Protein AF-A0A7W2R9W0-F1 (afdb_monomer)

Radius of gyration: 13.89 Å; Cα contacts (8 Å, |Δi|>4): 26; chains: 1; bounding box: 38×21×37 Å

Mean predicted aligned error: 7.83 Å

Foldseek 3Di:
DQALLNLCVVLVNDDSVPDDPVRSVVSNPDDPVVSVVSSVVSVVVVVPPPPPPDDD

Sequence (56 aa):
MSTNTDKLHEANVIDKEKLNDDHKKSIESLSNEEVEQVISISKKLGDIPHTTGAPF

Secondary structure (DSSP, 8-state):
---HHHHHHHTTSS-GGG--HHHHHHHHTS-HHHHHHHHHHHHHHHHS--------

Solvent-accessible surface area (backbone atoms only — not comparable to full-atom values): 3538 Å² total; per-residue (Å²): 133,87,47,54,52,50,55,37,30,78,68,69,72,48,65,66,87,80,51,54,72,69,56,48,52,57,45,56,69,50,52,72,67,56,52,53,49,52,52,53,49,49,49,54,58,69,66,43,77,78,80,82,69,80,91,132

Nearest PDB structures (foldseek):
  1on1-assembly1_A  TM=5.639E-01  e=7.399E+00  Bacillus subtilis
  1on2-assembly1_B  TM=5.530E-01  e=9.476E+00  Bacillus subtilis

Structure (mmCIF, N/CA/C/O backbone):
data_AF-A0A7W2R9W0-F1
#
_entry.id   AF-A0A7W2R9W0-F1
#
loop_
_atom_site.group_PDB
_atom_site.id
_atom_site.type_symbol
_atom_site.label_atom_id
_atom_site.label_alt_id
_atom_site.label_comp_id
_atom_site.label_asym_id
_atom_site.label_entity_id
_atom_site.label_seq_id
_atom_site.pdbx_PDB_ins_code
_atom_site.Cartn_x
_atom_site.Cartn_y
_atom_site.Cartn_z
_atom_site.occupancy
_atom_site.B_iso_or_equiv
_atom_site.auth_seq_id
_atom_site.auth_comp_id
_atom_site.auth_asym_id
_atom_site.auth_atom_id
_atom_site.pdbx_PDB_model_num
ATOM 1 N N . MET A 1 1 ? -13.535 -8.371 4.097 1.00 54.97 1 MET A N 1
ATOM 2 C CA . MET A 1 1 ? -12.962 -7.029 3.872 1.00 54.97 1 MET A CA 1
ATOM 3 C C . MET A 1 1 ? -11.660 -7.240 3.123 1.00 54.97 1 MET A C 1
ATOM 5 O O . MET A 1 1 ? -10.845 -7.990 3.640 1.00 54.97 1 MET A O 1
ATOM 9 N N . SER A 1 2 ? -11.498 -6.69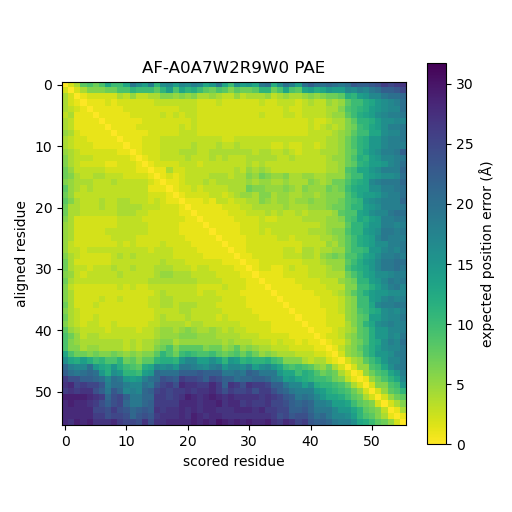7 1.913 1.00 74.31 2 SER A N 1
ATOM 10 C CA . SER A 1 2 ? -10.206 -6.761 1.208 1.00 74.31 2 SER A CA 1
ATOM 11 C C . SER A 1 2 ? -9.228 -5.789 1.858 1.00 74.31 2 SER A C 1
ATOM 13 O O . SER A 1 2 ? -9.584 -4.627 2.071 1.00 74.31 2 SER A O 1
ATOM 15 N N . THR A 1 3 ? -8.035 -6.277 2.186 1.00 88.00 3 THR A N 1
ATOM 16 C CA . THR A 1 3 ? -6.969 -5.489 2.819 1.00 88.00 3 THR A CA 1
ATOM 17 C C . THR A 1 3 ? -6.309 -4.552 1.804 1.00 88.00 3 THR A C 1
ATOM 19 O O . THR A 1 3 ? -6.434 -4.755 0.592 1.00 88.00 3 THR A O 1
ATOM 22 N N . ASN A 1 4 ? -5.606 -3.517 2.263 1.00 92.19 4 ASN A N 1
ATOM 23 C CA . ASN A 1 4 ? -4.848 -2.639 1.364 1.00 92.19 4 ASN A CA 1
ATOM 24 C C . ASN A 1 4 ? -3.778 -3.430 0.603 1.00 92.19 4 ASN A C 1
ATOM 26 O O . ASN A 1 4 ? -3.553 -3.206 -0.586 1.00 92.19 4 ASN A O 1
ATOM 30 N N . THR A 1 5 ? -3.173 -4.406 1.279 1.00 92.12 5 THR A N 1
ATOM 31 C CA . THR A 1 5 ? -2.202 -5.323 0.677 1.00 92.12 5 THR A CA 1
ATOM 32 C C . THR A 1 5 ? -2.827 -6.150 -0.448 1.00 92.12 5 THR A C 1
ATOM 34 O O . THR A 1 5 ? -2.219 -6.292 -1.509 1.00 92.12 5 THR A O 1
ATOM 37 N N . ASP A 1 6 ? -4.050 -6.660 -0.256 1.00 91.69 6 ASP A N 1
ATOM 38 C CA . ASP A 1 6 ? -4.768 -7.383 -1.311 1.00 91.69 6 ASP A CA 1
ATOM 39 C C . ASP A 1 6 ? -5.067 -6.465 -2.501 1.00 91.69 6 ASP A C 1
ATOM 41 O O . ASP A 1 6 ? -4.771 -6.843 -3.628 1.00 91.69 6 ASP A O 1
ATOM 45 N N . LYS A 1 7 ? -5.536 -5.231 -2.270 1.00 91.50 7 LYS A N 1
ATOM 46 C CA . LYS A 1 7 ? -5.831 -4.270 -3.352 1.00 91.50 7 LYS A CA 1
ATOM 47 C C . LYS A 1 7 ? -4.603 -3.948 -4.207 1.00 91.50 7 LYS A C 1
ATOM 49 O O . LYS A 1 7 ? -4.693 -3.911 -5.433 1.00 91.50 7 LYS A O 1
ATOM 54 N N . LEU A 1 8 ? -3.453 -3.716 -3.571 1.00 90.88 8 LEU A N 1
ATOM 55 C CA . LEU A 1 8 ? -2.194 -3.457 -4.277 1.00 90.88 8 LEU A CA 1
ATOM 56 C C . LEU A 1 8 ? -1.692 -4.700 -5.024 1.00 90.88 8 LEU A C 1
ATOM 58 O O . LEU A 1 8 ? -1.126 -4.573 -6.110 1.00 90.88 8 LEU A O 1
ATOM 62 N N . HIS A 1 9 ? -1.909 -5.894 -4.472 1.00 91.50 9 HIS A N 1
ATO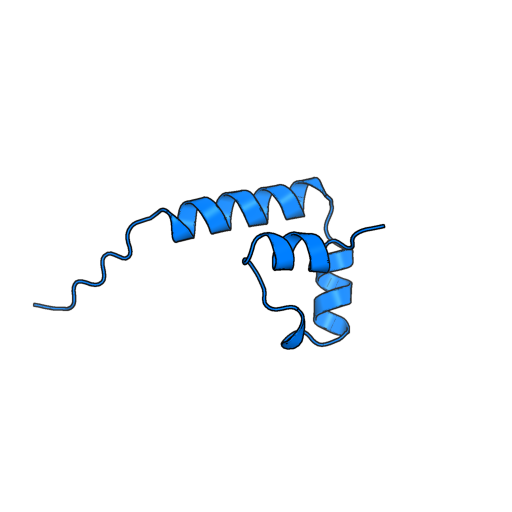M 63 C CA . HIS A 1 9 ? -1.546 -7.148 -5.125 1.00 91.50 9 HIS A CA 1
ATOM 64 C C . HIS A 1 9 ? -2.442 -7.465 -6.329 1.00 91.50 9 HIS A C 1
ATOM 66 O O . HIS A 1 9 ? -1.937 -7.810 -7.392 1.00 91.50 9 HIS A O 1
ATOM 72 N N . GLU A 1 10 ? -3.757 -7.277 -6.204 1.00 90.38 10 GLU A N 1
ATOM 73 C CA . GLU A 1 10 ? -4.720 -7.421 -7.304 1.00 90.38 10 GLU A CA 1
ATOM 74 C C . GLU A 1 10 ? -4.447 -6.421 -8.434 1.00 90.38 10 GLU A C 1
ATOM 76 O O . GLU A 1 10 ? -4.602 -6.739 -9.611 1.00 90.38 10 GLU A O 1
ATOM 81 N N . ALA A 1 11 ? -3.976 -5.222 -8.086 1.00 88.12 11 ALA A N 1
ATOM 82 C CA . ALA A 1 11 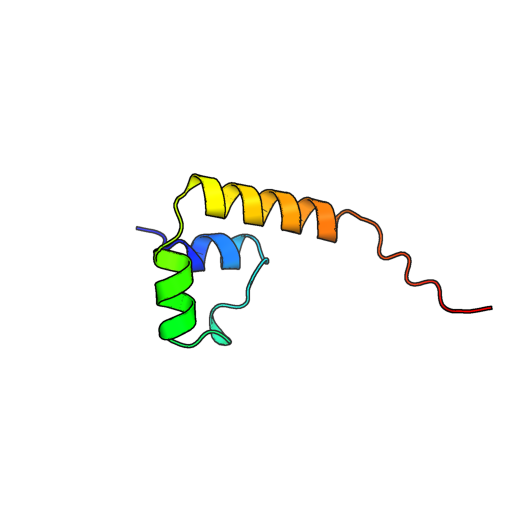? -3.511 -4.226 -9.045 1.00 88.12 11 ALA A CA 1
ATOM 83 C C . ALA A 1 11 ? -2.113 -4.524 -9.626 1.00 88.12 11 ALA A C 1
ATOM 85 O O . ALA A 1 11 ? -1.603 -3.718 -10.405 1.00 88.12 11 ALA A O 1
ATOM 86 N N . ASN A 1 12 ? -1.504 -5.658 -9.264 1.00 87.44 12 ASN A N 1
ATOM 87 C CA . ASN A 1 12 ? -0.173 -6.096 -9.685 1.00 87.44 12 ASN A CA 1
ATOM 88 C C . ASN A 1 12 ? 0.942 -5.077 -9.366 1.00 87.44 12 ASN A C 1
ATOM 90 O O . ASN A 1 12 ? 1.930 -4.962 -10.087 1.00 87.44 12 ASN A O 1
ATOM 94 N N . VAL A 1 13 ? 0.762 -4.301 -8.291 1.00 88.69 13 VAL A N 1
ATOM 95 C CA . VAL A 1 13 ? 1.729 -3.295 -7.824 1.00 88.69 13 VAL A CA 1
ATOM 96 C C . VAL A 1 13 ? 2.772 -3.923 -6.906 1.00 88.69 13 VAL A C 1
ATOM 98 O O . VAL A 1 13 ? 3.946 -3.558 -6.946 1.00 88.69 13 VAL A O 1
ATOM 101 N N . ILE A 1 14 ? 2.339 -4.868 -6.073 1.00 89.94 14 ILE A N 1
ATOM 102 C CA . ILE A 1 14 ? 3.181 -5.589 -5.118 1.00 89.94 14 ILE A CA 1
ATOM 103 C C . ILE A 1 14 ? 2.902 -7.088 -5.182 1.00 89.94 14 ILE A C 1
ATOM 105 O O . ILE A 1 14 ? 1.806 -7.534 -5.521 1.00 89.94 14 ILE A O 1
ATOM 109 N N . ASP A 1 15 ? 3.879 -7.875 -4.760 1.00 90.94 15 ASP A N 1
ATOM 110 C CA . ASP A 1 15 ? 3.723 -9.311 -4.573 1.00 90.94 15 ASP A CA 1
ATOM 111 C C . ASP A 1 15 ? 3.544 -9.608 -3.081 1.00 90.94 15 ASP A C 1
ATOM 113 O O . ASP A 1 15 ? 4.495 -9.511 -2.300 1.00 90.94 15 ASP A O 1
ATOM 117 N N . LYS A 1 16 ? 2.314 -9.932 -2.666 1.00 86.94 16 LYS A N 1
ATOM 118 C CA . LYS A 1 16 ? 1.993 -10.120 -1.245 1.00 86.94 16 LYS A CA 1
ATOM 119 C C . LYS A 1 16 ? 2.692 -11.324 -0.615 1.00 86.94 16 LYS A C 1
ATOM 121 O O . LYS A 1 16 ? 2.823 -11.360 0.610 1.00 86.94 16 LYS A O 1
ATOM 126 N N . GLU A 1 17 ? 3.139 -12.288 -1.420 1.00 88.94 17 GLU A N 1
ATOM 127 C CA . GLU A 1 17 ? 3.858 -13.473 -0.943 1.00 88.94 17 GLU A CA 1
ATOM 128 C C . GLU A 1 17 ? 5.304 -13.140 -0.561 1.00 88.94 17 GLU A C 1
ATOM 130 O O . GLU A 1 17 ? 5.899 -13.808 0.281 1.00 88.94 17 GLU A O 1
ATOM 135 N N . LYS A 1 18 ? 5.854 -12.051 -1.113 1.00 9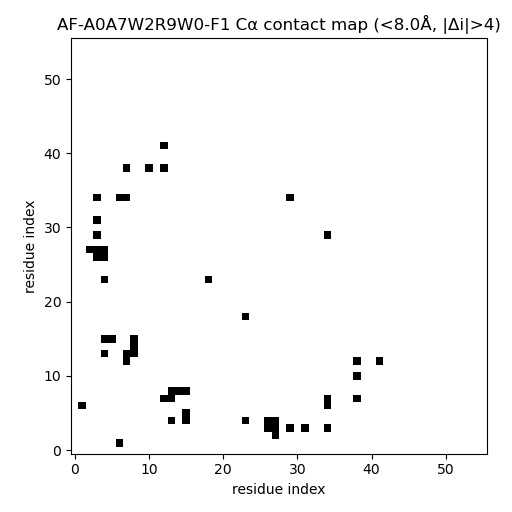0.62 18 LYS A N 1
ATOM 136 C CA . LYS A 1 18 ? 7.200 -11.551 -0.791 1.00 90.62 18 LYS A CA 1
ATOM 137 C C . LYS A 1 18 ? 7.227 -10.581 0.388 1.00 90.62 18 LYS A C 1
ATOM 139 O O . LYS A 1 18 ? 8.296 -10.100 0.764 1.00 90.62 18 LYS A O 1
ATOM 144 N N . LEU A 1 19 ? 6.071 -10.266 0.968 1.00 90.75 19 LEU A N 1
ATOM 145 C CA . LEU A 1 19 ? 5.960 -9.315 2.066 1.00 90.75 19 LEU A CA 1
ATOM 146 C C . LEU A 1 19 ? 5.896 -10.017 3.416 1.00 90.75 19 LEU A C 1
ATOM 148 O O . LEU A 1 19 ? 5.075 -10.908 3.638 1.00 90.75 19 LEU A O 1
ATOM 152 N N . ASN A 1 20 ? 6.725 -9.539 4.339 1.00 93.94 20 ASN A N 1
ATOM 153 C CA . ASN A 1 20 ? 6.663 -9.939 5.735 1.00 93.94 20 ASN A CA 1
ATOM 154 C C . ASN A 1 20 ? 5.590 -9.132 6.493 1.00 93.94 20 ASN A C 1
ATOM 156 O O . ASN A 1 20 ? 5.085 -8.126 5.988 1.00 93.94 20 ASN A O 1
ATOM 160 N N . ASP A 1 21 ? 5.258 -9.546 7.716 1.00 91.69 21 ASP A N 1
ATOM 161 C CA . ASP A 1 21 ? 4.205 -8.922 8.532 1.00 91.69 21 ASP A CA 1
ATOM 162 C C . ASP A 1 21 ? 4.387 -7.415 8.759 1.00 91.69 21 ASP A C 1
ATOM 164 O O . ASP A 1 21 ? 3.407 -6.673 8.782 1.00 91.69 21 ASP A O 1
ATOM 168 N N . ASP A 1 22 ? 5.627 -6.941 8.887 1.00 94.06 22 ASP A N 1
ATOM 169 C CA . ASP A 1 22 ? 5.919 -5.517 9.088 1.00 94.06 22 ASP A CA 1
ATOM 170 C C . ASP A 1 22 ? 5.566 -4.667 7.853 1.00 94.06 22 ASP A C 1
ATOM 172 O O . ASP A 1 22 ? 4.919 -3.621 7.953 1.00 94.06 22 ASP A O 1
ATOM 176 N N . HIS A 1 23 ? 5.879 -5.184 6.660 1.00 93.25 23 HIS A N 1
ATOM 177 C CA . HIS A 1 23 ? 5.490 -4.548 5.404 1.00 93.25 23 HIS A CA 1
ATOM 178 C C . HIS A 1 23 ? 3.967 -4.519 5.257 1.00 93.25 23 HIS A C 1
ATOM 180 O O . HIS A 1 23 ? 3.404 -3.486 4.900 1.00 93.25 23 HIS A O 1
ATOM 186 N N . LYS A 1 24 ? 3.292 -5.633 5.577 1.00 92.00 24 LYS A N 1
ATOM 187 C CA . LYS A 1 24 ? 1.825 -5.718 5.533 1.00 92.00 24 LYS A CA 1
ATOM 188 C C . LYS A 1 24 ? 1.196 -4.706 6.486 1.00 92.00 24 LYS A C 1
ATOM 190 O O . LYS A 1 24 ? 0.344 -3.941 6.061 1.00 92.00 24 LYS A O 1
ATOM 195 N N . LYS A 1 25 ? 1.665 -4.613 7.734 1.00 93.31 25 LYS A N 1
ATOM 196 C CA . LYS A 1 25 ? 1.185 -3.607 8.699 1.00 93.31 25 LYS A CA 1
ATOM 197 C C . LYS A 1 25 ? 1.376 -2.174 8.212 1.00 93.31 25 LYS A C 1
ATOM 199 O O . LYS A 1 25 ? 0.483 -1.349 8.396 1.00 93.31 25 LYS A O 1
ATOM 204 N N . SER A 1 26 ? 2.512 -1.884 7.587 1.00 92.62 26 SER A N 1
ATOM 205 C CA . SER A 1 26 ? 2.788 -0.558 7.031 1.00 92.62 26 SER A CA 1
ATOM 206 C C . SER A 1 26 ? 1.817 -0.214 5.897 1.00 92.62 26 SER A C 1
ATOM 208 O O . SER A 1 26 ? 1.277 0.885 5.863 1.00 92.62 26 SER A O 1
ATOM 210 N N . ILE A 1 27 ? 1.523 -1.175 5.018 1.00 92.62 27 ILE A N 1
ATOM 211 C CA . ILE A 1 27 ? 0.553 -1.016 3.923 1.00 92.62 27 ILE A CA 1
ATOM 212 C C . ILE A 1 27 ? -0.881 -0.881 4.454 1.00 92.62 27 ILE A C 1
ATOM 214 O O . ILE A 1 27 ? -1.649 -0.048 3.975 1.00 92.62 27 ILE A O 1
ATOM 218 N N . GLU A 1 28 ? -1.249 -1.656 5.472 1.00 93.50 28 GLU A N 1
ATOM 219 C CA . GLU A 1 28 ? -2.549 -1.534 6.144 1.00 93.50 28 GLU A CA 1
ATOM 220 C C . GLU A 1 28 ? -2.707 -0.204 6.893 1.00 93.50 28 GLU A C 1
ATOM 222 O O . GLU A 1 28 ? -3.830 0.226 7.134 1.00 93.50 28 GLU A O 1
ATOM 227 N N . SER A 1 29 ? -1.603 0.465 7.240 1.00 94.56 29 SER A N 1
ATOM 228 C CA . SER A 1 29 ? -1.637 1.791 7.870 1.00 94.56 29 SER A CA 1
ATOM 229 C C . SER A 1 29 ? -1.922 2.921 6.875 1.00 94.56 29 SER A C 1
ATOM 231 O O . SER A 1 29 ? -2.184 4.043 7.302 1.00 94.56 29 SER A O 1
ATOM 233 N N . LEU A 1 30 ? -1.878 2.643 5.567 1.00 92.31 30 LEU A N 1
ATOM 234 C CA . LEU A 1 30 ? -2.208 3.621 4.535 1.00 92.31 30 LEU A CA 1
ATOM 235 C C . LEU A 1 30 ? -3.718 3.853 4.456 1.00 92.31 30 LEU A C 1
ATOM 237 O O . LEU A 1 30 ? -4.537 2.945 4.619 1.00 92.31 30 LEU A O 1
ATOM 241 N N . SER A 1 31 ? -4.092 5.079 4.119 1.00 93.31 31 SER A N 1
ATOM 242 C CA . SER A 1 31 ? -5.475 5.415 3.800 1.00 93.31 31 SER A CA 1
ATOM 243 C C . SER A 1 31 ? -5.874 4.827 2.445 1.00 93.31 31 SER A C 1
ATOM 245 O O . SER A 1 31 ? -5.041 4.638 1.558 1.00 93.31 31 SER A O 1
ATOM 247 N N . ASN A 1 32 ? -7.174 4.602 2.232 1.00 90.25 32 ASN A N 1
ATOM 248 C CA . ASN A 1 32 ? -7.672 4.129 0.933 1.00 90.25 32 ASN A CA 1
ATOM 249 C C . ASN A 1 32 ? -7.265 5.058 -0.225 1.00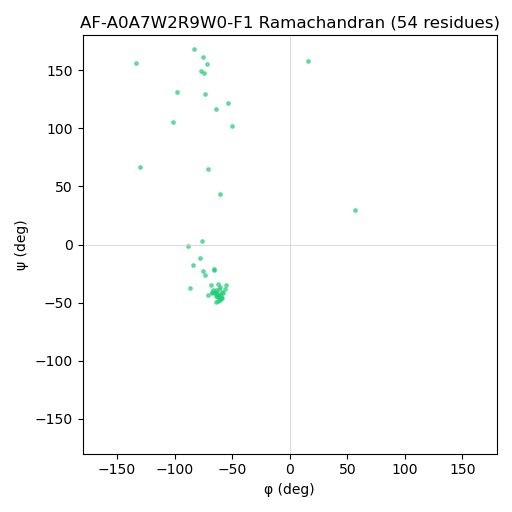 90.25 32 ASN A C 1
ATOM 251 O O . ASN A 1 32 ? -6.907 4.566 -1.289 1.00 90.25 32 ASN A O 1
ATOM 255 N N . GLU A 1 33 ? -7.272 6.376 -0.002 1.00 93.19 33 GLU A N 1
ATOM 256 C CA . GLU A 1 33 ? -6.865 7.356 -1.015 1.00 93.19 33 GLU A CA 1
ATOM 257 C C . GLU A 1 33 ? -5.382 7.208 -1.394 1.00 93.19 33 GLU A C 1
ATOM 259 O O . GLU A 1 33 ? -5.035 7.243 -2.572 1.00 93.19 33 GLU A O 1
ATOM 264 N N . GLU A 1 34 ? -4.504 6.966 -0.417 1.00 92.94 34 GLU A N 1
ATOM 265 C CA . GLU A 1 34 ? -3.074 6.742 -0.660 1.00 92.94 34 GLU A CA 1
ATOM 266 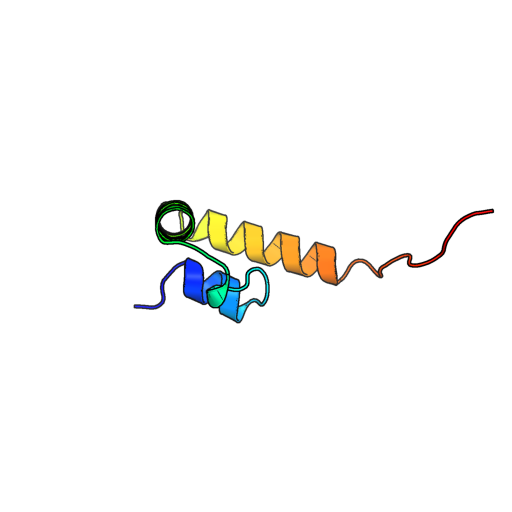C C . GLU A 1 34 ? -2.848 5.457 -1.465 1.00 92.94 34 GLU A C 1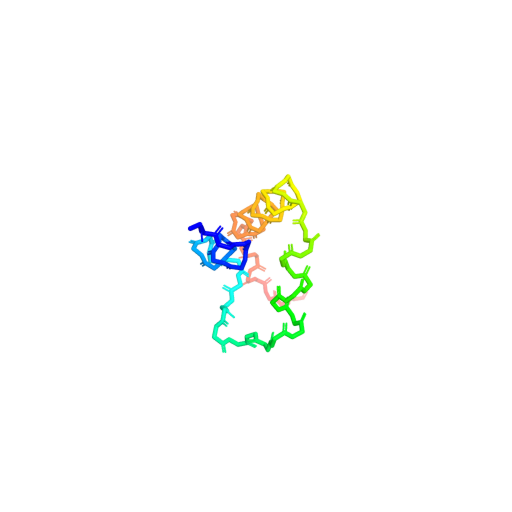
ATOM 268 O O . GLU A 1 34 ? -2.071 5.448 -2.419 1.00 92.94 34 GLU A O 1
ATOM 273 N N . VAL A 1 35 ? -3.578 4.385 -1.143 1.00 93.62 35 VAL A N 1
ATOM 274 C CA . VAL A 1 35 ? -3.528 3.121 -1.893 1.00 93.62 35 VAL A CA 1
ATOM 275 C C . VAL A 1 35 ? -3.966 3.325 -3.343 1.00 93.62 35 VAL A C 1
ATOM 277 O O . VAL A 1 35 ? -3.293 2.856 -4.261 1.00 93.62 35 VAL A O 1
ATOM 280 N N . GLU A 1 36 ? -5.057 4.054 -3.578 1.00 92.00 36 GLU A N 1
ATOM 281 C CA . GLU A 1 36 ? -5.525 4.359 -4.933 1.00 92.00 36 GLU A CA 1
ATOM 282 C C . GLU A 1 36 ? -4.527 5.219 -5.717 1.00 92.00 36 GLU A C 1
ATOM 284 O O . GLU A 1 36 ? -4.295 4.966 -6.904 1.00 92.00 36 GLU A O 1
ATOM 289 N N . GLN A 1 37 ? -3.887 6.194 -5.065 1.00 93.00 37 GLN A N 1
ATOM 290 C CA . GLN A 1 37 ? -2.824 6.984 -5.685 1.00 93.00 37 GLN A CA 1
ATOM 291 C C . GLN A 1 37 ? -1.629 6.114 -6.075 1.00 93.00 37 GLN A C 1
ATOM 293 O O . GLN A 1 37 ? -1.157 6.218 -7.208 1.00 93.00 37 GLN A O 1
ATOM 298 N N . VAL A 1 38 ? -1.179 5.215 -5.194 1.00 91.19 38 VAL A N 1
ATOM 299 C CA . VAL A 1 38 ? -0.091 4.271 -5.487 1.00 91.19 38 VAL A CA 1
ATOM 300 C C . VAL A 1 38 ? -0.447 3.396 -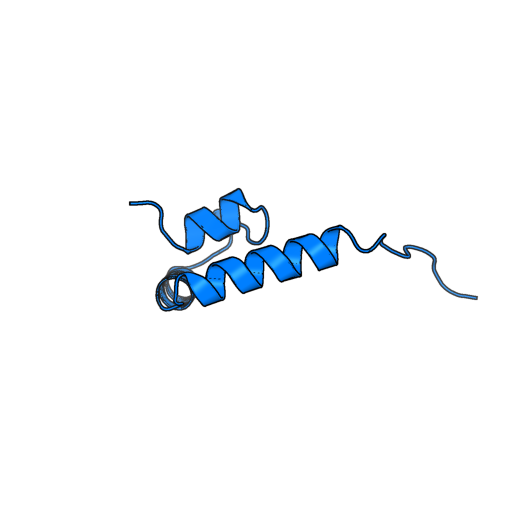6.692 1.00 91.19 38 VAL A C 1
ATOM 302 O O . VAL A 1 38 ? 0.346 3.300 -7.624 1.00 91.19 38 VAL A O 1
ATOM 305 N N . ILE A 1 39 ? -1.666 2.846 -6.748 1.00 90.94 39 ILE A N 1
ATOM 306 C CA . ILE A 1 39 ? -2.144 2.065 -7.903 1.00 90.94 39 ILE A CA 1
ATOM 307 C C . ILE A 1 39 ? -2.125 2.903 -9.185 1.00 90.94 39 ILE A C 1
ATOM 309 O O . ILE A 1 39 ? -1.674 2.433 -10.231 1.00 90.94 39 ILE A O 1
ATOM 313 N N . SER A 1 40 ? -2.615 4.140 -9.121 1.00 90.31 40 SER A N 1
ATOM 314 C CA . SER A 1 40 ? -2.664 5.052 -10.267 1.00 90.31 40 SER A CA 1
ATOM 315 C C . SER A 1 40 ? -1.263 5.382 -10.790 1.00 90.31 40 SER A C 1
ATOM 317 O O . SER A 1 40 ? -1.026 5.339 -11.998 1.00 90.31 40 SER A O 1
ATOM 319 N N . ILE A 1 41 ? -0.312 5.645 -9.889 1.00 88.75 41 ILE A N 1
ATOM 320 C CA . ILE A 1 41 ? 1.092 5.892 -10.231 1.00 88.75 41 ILE A CA 1
ATOM 321 C C . ILE A 1 41 ? 1.713 4.640 -10.849 1.00 88.75 41 ILE A C 1
ATOM 323 O O . ILE A 1 41 ? 2.298 4.736 -11.922 1.00 88.75 41 ILE A O 1
ATOM 327 N N . SER A 1 42 ? 1.555 3.467 -10.235 1.00 87.12 42 SER A N 1
ATOM 328 C CA . SER A 1 42 ? 2.117 2.215 -10.751 1.00 87.12 42 SER A CA 1
ATOM 329 C C . SER A 1 42 ? 1.563 1.842 -12.122 1.00 87.12 42 SER A C 1
ATOM 331 O O . SER A 1 42 ? 2.3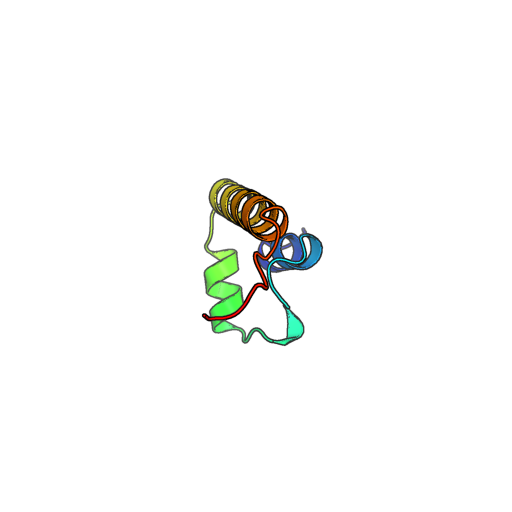25 1.412 -12.983 1.00 87.12 42 SER A O 1
ATOM 333 N N . LYS A 1 43 ? 0.268 2.077 -12.370 1.00 85.75 43 LYS A N 1
ATOM 334 C CA . LYS A 1 43 ? -0.321 1.933 -13.707 1.00 85.75 43 LYS A CA 1
ATOM 335 C C . LYS A 1 43 ? 0.311 2.900 -14.694 1.00 85.75 43 LYS A C 1
ATOM 337 O O . LYS A 1 43 ? 0.752 2.458 -15.742 1.00 85.75 43 LYS A O 1
ATOM 342 N N . LYS A 1 44 ? 0.423 4.187 -14.348 1.00 85.31 44 LYS A N 1
ATOM 343 C CA . LYS A 1 44 ? 1.093 5.174 -15.208 1.00 85.31 44 LYS A CA 1
ATOM 344 C C . LYS A 1 44 ? 2.536 4.790 -15.500 1.00 85.31 44 LYS A C 1
ATOM 346 O O . LYS A 1 44 ? 2.935 4.946 -16.638 1.00 85.31 44 LYS A O 1
ATOM 351 N N . LEU A 1 45 ? 3.279 4.293 -14.505 1.00 79.50 45 LEU A N 1
ATOM 352 C CA . LEU A 1 45 ? 4.666 3.832 -14.631 1.00 79.50 45 LEU A CA 1
ATOM 353 C C . LEU A 1 45 ? 4.796 2.580 -15.515 1.00 79.50 45 LEU A C 1
ATOM 355 O O . LEU A 1 45 ? 5.747 2.487 -16.283 1.00 79.50 45 LEU A O 1
ATOM 359 N N . GLY A 1 46 ? 3.854 1.638 -15.417 1.00 68.00 46 GLY A N 1
ATOM 360 C CA . GLY A 1 46 ? 3.790 0.458 -16.287 1.00 68.00 46 GLY A CA 1
ATOM 361 C C . GLY A 1 46 ? 3.311 0.767 -17.710 1.00 68.00 46 GLY A C 1
ATOM 362 O O . GLY A 1 46 ? 3.664 0.045 -18.637 1.00 68.00 46 GLY A O 1
ATOM 363 N N . ASP A 1 47 ? 2.535 1.841 -17.876 1.00 59.41 47 ASP A N 1
ATOM 364 C CA . ASP A 1 47 ? 2.057 2.353 -19.166 1.00 59.41 47 ASP A CA 1
ATOM 365 C C . ASP A 1 47 ? 3.094 3.255 -19.855 1.00 59.41 47 ASP A C 1
ATOM 367 O O . ASP A 1 47 ? 3.029 3.457 -21.067 1.00 59.41 47 ASP A O 1
ATOM 371 N N . ILE A 1 48 ? 4.098 3.762 -19.119 1.00 54.31 48 ILE A N 1
ATOM 372 C CA . ILE A 1 48 ? 5.275 4.345 -19.767 1.00 54.31 48 ILE A CA 1
ATOM 373 C C . ILE A 1 48 ? 5.934 3.194 -20.519 1.00 54.31 48 ILE A C 1
ATOM 375 O O . ILE A 1 48 ? 6.381 2.240 -19.873 1.00 54.31 48 ILE A O 1
ATOM 379 N N . PRO A 1 49 ? 6.019 3.242 -21.860 1.00 48.09 49 PRO A N 1
ATOM 380 C CA . PRO A 1 49 ? 6.779 2.249 -22.584 1.00 48.09 49 PRO A CA 1
ATOM 381 C C . PRO A 1 49 ? 8.172 2.244 -21.973 1.00 48.09 49 PRO A C 1
ATOM 383 O O . PRO A 1 49 ? 8.839 3.279 -21.915 1.00 48.09 49 PRO A O 1
ATOM 386 N N . HIS A 1 50 ? 8.583 1.080 -21.477 1.00 46.91 50 HIS A N 1
ATOM 387 C CA . HIS A 1 50 ? 9.964 0.801 -21.151 1.00 46.91 50 HIS A CA 1
ATOM 388 C C . HIS A 1 50 ? 10.759 1.204 -22.394 1.00 46.91 50 HIS A C 1
ATOM 390 O O . HIS A 1 50 ? 10.757 0.486 -23.395 1.00 46.91 50 HIS A O 1
ATOM 396 N N . THR A 1 51 ? 11.408 2.372 -22.377 1.00 50.50 51 THR A N 1
ATOM 397 C CA . THR A 1 51 ? 12.474 2.710 -23.319 1.00 50.50 51 THR A CA 1
ATOM 398 C C . THR A 1 51 ? 13.674 1.854 -22.925 1.00 50.50 51 THR A C 1
ATOM 400 O O . THR A 1 51 ? 14.706 2.295 -22.434 1.00 50.50 51 THR A O 1
ATOM 403 N N . THR A 1 52 ? 13.466 0.550 -23.092 1.00 53.69 52 THR A N 1
ATOM 404 C CA . THR A 1 52 ? 14.383 -0.585 -23.129 1.00 53.69 52 THR A CA 1
ATOM 405 C C . THR A 1 52 ? 15.391 -0.477 -24.251 1.00 53.69 52 THR A C 1
ATOM 407 O O . THR A 1 52 ? 15.546 -1.438 -24.988 1.00 53.69 52 THR A O 1
ATOM 410 N N . GLY A 1 53 ? 15.978 0.697 -24.473 1.00 44.03 53 GLY A N 1
ATOM 411 C CA . GLY A 1 53 ? 16.875 0.984 -25.587 1.00 44.03 53 GLY A CA 1
ATOM 412 C C . GLY A 1 53 ? 18.157 1.631 -25.085 1.00 44.03 53 GLY A C 1
ATOM 413 O O . GLY A 1 53 ? 18.341 2.823 -25.276 1.00 44.03 53 GLY A O 1
ATOM 414 N N . ALA A 1 54 ? 18.924 0.835 -24.336 1.00 55.16 54 ALA A N 1
ATOM 415 C CA . ALA A 1 54 ? 20.381 0.629 -24.317 1.00 55.16 54 ALA A CA 1
ATOM 416 C C . ALA A 1 54 ? 21.348 1.655 -25.000 1.00 55.16 54 ALA A C 1
ATOM 418 O O . ALA A 1 54 ? 20.975 2.383 -25.914 1.00 55.16 54 ALA A O 1
ATOM 419 N N . PRO A 1 55 ? 22.631 1.677 -24.575 1.00 59.06 55 PRO A N 1
ATOM 420 C CA . PRO A 1 55 ? 23.580 2.777 -24.748 1.00 59.06 55 PRO A CA 1
ATOM 421 C C . PRO A 1 55 ? 24.167 2.879 -26.165 1.00 59.06 55 PRO A C 1
ATOM 423 O O . PRO A 1 55 ? 24.403 1.857 -26.806 1.00 59.06 55 PRO A O 1
ATOM 426 N N . PHE A 1 56 ? 24.495 4.110 -26.572 1.00 46.94 56 PHE A N 1
ATOM 427 C CA . PHE A 1 56 ? 25.535 4.463 -27.547 1.00 46.94 56 PHE A CA 1
ATOM 428 C C . PHE A 1 56 ? 26.230 5.748 -27.096 1.00 46.94 56 PHE A C 1
ATOM 430 O O . PHE A 1 56 ? 25.512 6.655 -26.613 1.00 46.94 56 PHE A O 1
#

pLDDT: mean 82.45, std 15.8, range [44.03, 94.56]